Protein AF-A0A931C6Q8-F1 (afdb_monomer_lite)

Structure (mmCIF, N/CA/C/O backbone):
data_AF-A0A931C6Q8-F1
#
_entry.id   AF-A0A931C6Q8-F1
#
loop_
_atom_site.group_PDB
_atom_site.id
_atom_site.type_symbol
_atom_site.label_atom_id
_atom_site.label_alt_id
_atom_site.label_comp_id
_atom_site.label_asym_id
_atom_site.label_entity_id
_atom_site.label_seq_id
_atom_site.pdbx_PDB_ins_code
_atom_site.Cartn_x
_atom_site.Cartn_y
_atom_site.Cartn_z
_atom_site.occupancy
_atom_site.B_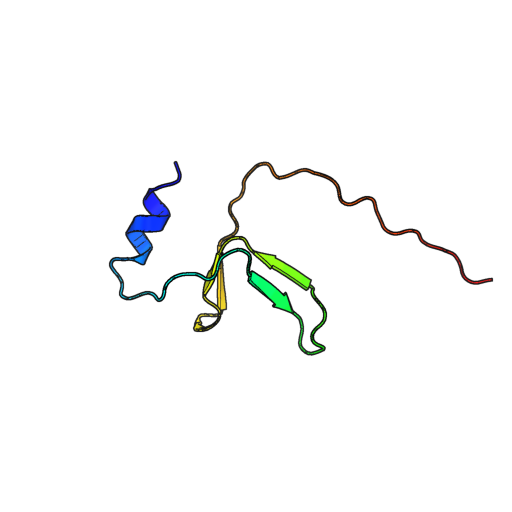iso_or_equiv
_atom_site.auth_seq_id
_atom_site.auth_comp_id
_atom_site.auth_asym_id
_atom_site.auth_atom_id
_atom_site.pdbx_PDB_model_num
ATOM 1 N N . MET A 1 1 ? 17.604 -4.578 1.507 1.00 51.06 1 MET A N 1
ATOM 2 C CA . MET A 1 1 ? 16.917 -5.736 0.893 1.00 51.06 1 MET A CA 1
ATOM 3 C C . MET A 1 1 ? 15.574 -5.266 0.341 1.00 51.06 1 MET A C 1
ATOM 5 O O . MET A 1 1 ? 14.533 -5.759 0.729 1.00 51.06 1 MET A O 1
ATOM 9 N N . GLU A 1 2 ? 15.629 -4.294 -0.572 1.00 51.19 2 GLU A N 1
ATOM 10 C CA . GLU A 1 2 ? 14.479 -3.465 -0.984 1.00 51.19 2 GLU A CA 1
ATOM 11 C C . GLU A 1 2 ? 14.203 -3.575 -2.501 1.00 51.19 2 GLU A C 1
ATOM 13 O O . GLU A 1 2 ? 13.197 -3.106 -3.017 1.00 51.19 2 GLU A O 1
ATOM 18 N N . SER A 1 3 ? 15.095 -4.235 -3.251 1.00 53.41 3 SER A N 1
ATOM 19 C CA . SER A 1 3 ? 15.091 -4.205 -4.722 1.00 53.41 3 SER A CA 1
ATOM 20 C C . SER A 1 3 ? 14.517 -5.462 -5.388 1.00 53.41 3 SER A C 1
ATOM 22 O O . SER A 1 3 ? 14.269 -5.443 -6.589 1.00 53.41 3 SER A O 1
ATOM 24 N N . ARG A 1 4 ? 14.275 -6.555 -4.645 1.00 52.62 4 ARG A N 1
ATOM 25 C CA . ARG A 1 4 ? 13.754 -7.810 -5.231 1.00 52.62 4 ARG A CA 1
ATOM 26 C C . ARG A 1 4 ? 12.238 -7.794 -5.464 1.00 52.62 4 ARG A C 1
ATOM 28 O O . ARG A 1 4 ? 11.794 -8.359 -6.456 1.00 52.62 4 ARG A O 1
ATOM 35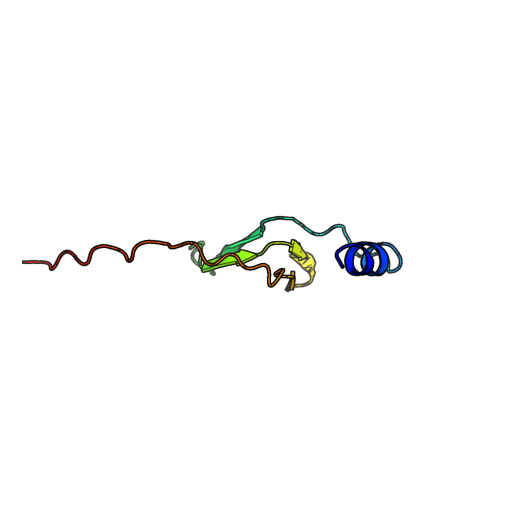 N N . LEU A 1 5 ? 11.460 -7.085 -4.638 1.00 56.62 5 LEU A N 1
ATOM 36 C CA . LEU A 1 5 ? 10.015 -6.924 -4.865 1.00 56.62 5 LEU A CA 1
ATOM 37 C C . LEU A 1 5 ? 9.740 -6.088 -6.127 1.00 56.62 5 LEU A C 1
ATOM 39 O O . LEU A 1 5 ? 8.865 -6.423 -6.919 1.00 56.62 5 LEU A O 1
ATOM 43 N N . ARG A 1 6 ? 10.552 -5.048 -6.366 1.00 56.00 6 ARG A N 1
ATOM 44 C CA . ARG A 1 6 ? 10.420 -4.161 -7.532 1.00 56.00 6 ARG A CA 1
ATOM 45 C C . ARG A 1 6 ? 10.624 -4.886 -8.870 1.00 56.00 6 ARG A C 1
ATOM 47 O O . ARG A 1 6 ? 10.012 -4.486 -9.852 1.00 56.00 6 ARG A O 1
ATOM 54 N N . LEU A 1 7 ? 11.444 -5.942 -8.911 1.00 51.34 7 LEU A N 1
ATOM 55 C CA . LEU A 1 7 ? 11.736 -6.703 -10.136 1.00 51.34 7 LEU A CA 1
ATOM 56 C C . LEU A 1 7 ? 10.739 -7.844 -10.410 1.00 51.34 7 LEU A C 1
ATOM 58 O O . LEU A 1 7 ? 10.469 -8.123 -11.571 1.00 51.34 7 LEU A O 1
ATOM 62 N N . LEU A 1 8 ? 10.120 -8.445 -9.385 1.00 53.53 8 LEU A N 1
ATOM 63 C CA . LEU A 1 8 ? 9.080 -9.474 -9.579 1.00 53.53 8 LEU A CA 1
ATOM 64 C C . LEU A 1 8 ? 7.775 -8.921 -10.184 1.00 53.53 8 LEU A C 1
ATOM 66 O O . LEU A 1 8 ? 7.014 -9.664 -10.795 1.00 53.53 8 LEU A O 1
ATOM 70 N N . LEU A 1 9 ? 7.510 -7.622 -10.024 1.00 53.41 9 LEU A N 1
ATOM 71 C CA . LEU A 1 9 ? 6.263 -6.986 -10.468 1.00 53.41 9 LEU A CA 1
ATOM 72 C C . LEU A 1 9 ? 6.308 -6.469 -11.912 1.00 53.41 9 LEU A C 1
ATOM 74 O O . LEU A 1 9 ? 5.260 -6.355 -12.543 1.00 53.41 9 LEU A O 1
ATOM 78 N N . VAL A 1 10 ? 7.497 -6.183 -12.448 1.00 54.22 10 VAL A N 1
ATOM 79 C CA . VAL A 1 10 ? 7.649 -5.661 -13.818 1.00 54.22 10 VAL A CA 1
ATOM 80 C C . VAL A 1 10 ? 7.504 -6.771 -14.869 1.00 54.22 10 VAL A C 1
ATOM 82 O O . VAL A 1 10 ? 6.968 -6.513 -15.943 1.00 54.22 10 VAL A O 1
ATOM 85 N N . ASP A 1 11 ? 7.887 -8.014 -14.555 1.00 51.25 11 ASP A N 1
ATOM 86 C CA . ASP A 1 11 ? 7.994 -9.099 -15.549 1.00 51.25 11 ASP A CA 1
ATOM 87 C C . ASP A 1 11 ? 6.664 -9.830 -15.854 1.00 51.25 11 ASP A C 1
ATOM 89 O O . ASP A 1 11 ? 6.538 -10.510 -16.867 1.00 51.25 11 ASP A O 1
ATOM 93 N N . ALA A 1 12 ? 5.629 -9.664 -15.019 1.00 58.28 12 ALA A N 1
ATOM 94 C CA . ALA A 1 12 ? 4.365 -10.414 -15.124 1.00 58.28 12 ALA A CA 1
ATOM 95 C C . ALA A 1 12 ? 3.176 -9.614 -15.709 1.00 58.28 12 ALA A C 1
ATOM 97 O O . ALA A 1 12 ? 2.022 -10.032 -15.583 1.00 58.28 12 ALA A O 1
ATOM 98 N N . GLY A 1 13 ? 3.418 -8.441 -16.312 1.00 64.31 13 GLY A N 1
ATOM 99 C CA . GLY A 1 13 ? 2.346 -7.573 -16.828 1.00 64.31 13 GLY A CA 1
ATOM 100 C C . GLY A 1 13 ? 1.433 -7.011 -15.728 1.00 64.31 13 GLY A C 1
ATOM 101 O O . GLY A 1 13 ? 0.252 -6.733 -15.956 1.00 64.31 13 GLY A O 1
ATOM 102 N N . VAL A 1 14 ? 1.949 -6.890 -14.502 1.00 63.91 14 VAL A N 1
ATOM 103 C CA . VAL A 1 14 ? 1.191 -6.340 -13.377 1.00 63.91 14 VAL A CA 1
ATOM 104 C C . VAL A 1 14 ? 1.189 -4.811 -13.500 1.00 63.91 14 VAL A C 1
ATOM 106 O O . VAL A 1 14 ? 2.250 -4.220 -13.699 1.00 63.91 14 VAL A O 1
ATOM 109 N N . PRO A 1 15 ? 0.022 -4.146 -13.386 1.00 71.38 15 PRO A N 1
ATOM 110 C CA . PRO A 1 15 ? -0.043 -2.688 -13.346 1.00 71.38 15 PRO A CA 1
ATOM 111 C C . PRO A 1 15 ? 0.881 -2.122 -12.259 1.00 71.38 15 PRO A C 1
ATOM 113 O O . PRO A 1 15 ? 1.103 -2.796 -11.251 1.00 71.38 15 PRO A O 1
ATOM 116 N N . PRO A 1 16 ? 1.404 -0.897 -12.403 1.00 77.25 16 PRO A N 1
ATOM 117 C CA . PRO A 1 16 ? 2.195 -0.286 -11.342 1.00 77.25 16 PRO A CA 1
ATOM 118 C C . PRO A 1 16 ? 1.361 -0.160 -10.050 1.00 77.25 16 PRO A C 1
ATOM 120 O O . PRO A 1 16 ? 0.170 0.162 -10.130 1.00 77.25 16 PRO A O 1
ATOM 123 N N . PRO A 1 17 ? 1.948 -0.417 -8.863 1.00 84.94 17 PRO A N 1
ATOM 124 C CA . PRO A 1 17 ? 1.256 -0.186 -7.601 1.00 84.94 17 PRO A CA 1
ATOM 125 C C . PRO A 1 17 ? 0.978 1.301 -7.381 1.00 84.94 17 PRO A C 1
ATOM 127 O O . PRO A 1 17 ? 1.742 2.168 -7.808 1.00 84.94 17 PRO A O 1
ATOM 130 N N . VAL A 1 18 ? -0.085 1.580 -6.633 1.00 88.19 18 VAL A N 1
ATOM 131 C CA . VAL A 1 18 ? -0.401 2.901 -6.095 1.00 88.19 18 VAL A CA 1
ATOM 132 C C . VAL A 1 18 ? 0.267 3.035 -4.726 1.00 88.19 18 VAL A C 1
ATOM 134 O O . VAL A 1 18 ? -0.066 2.259 -3.827 1.00 88.19 18 VAL A O 1
ATOM 137 N N . PRO A 1 19 ? 1.203 3.979 -4.538 1.00 89.88 19 PRO A N 1
ATOM 138 C CA . PRO A 1 19 ? 1.828 4.188 -3.246 1.00 89.88 19 PRO A CA 1
ATOM 139 C C . PRO A 1 19 ? 0.878 4.866 -2.263 1.00 89.88 19 PRO A C 1
ATOM 141 O O . PRO A 1 19 ? 0.045 5.682 -2.661 1.00 89.88 19 PRO A O 1
ATOM 144 N N . GLN A 1 20 ? 1.067 4.592 -0.972 1.00 89.69 20 GLN A N 1
ATOM 145 C CA . GLN A 1 20 ? 0.405 5.298 0.121 1.00 89.69 20 GLN A CA 1
ATOM 146 C C . GLN A 1 20 ? -1.137 5.311 -0.004 1.00 89.69 20 GLN A C 1
ATOM 148 O O . GLN A 1 20 ? -1.797 6.317 0.291 1.00 89.69 20 GLN A O 1
ATOM 153 N N . PHE A 1 21 ? -1.703 4.201 -0.476 1.00 90.88 21 PHE A N 1
ATOM 154 C CA . PHE A 1 21 ? -3.109 4.078 -0.839 1.00 90.88 21 PHE A CA 1
ATOM 155 C C . PHE A 1 21 ? -4.005 4.036 0.401 1.00 90.88 21 PHE A C 1
ATOM 157 O O . PHE A 1 21 ? -3.775 3.261 1.328 1.00 90.88 21 PHE A O 1
ATOM 164 N N . GLU A 1 22 ? -5.041 4.871 0.414 1.00 94.25 22 GLU A N 1
ATOM 165 C CA . GLU A 1 22 ? -6.025 4.930 1.492 1.00 94.25 22 GLU A CA 1
ATOM 166 C C . GLU A 1 2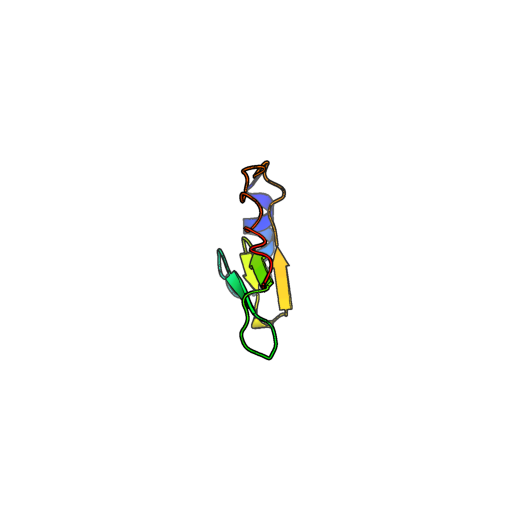2 ? -7.124 3.887 1.287 1.00 94.25 22 GLU A C 1
ATOM 168 O O . GLU A 1 22 ? -7.799 3.867 0.257 1.00 94.25 22 GLU A O 1
ATOM 173 N N . VAL A 1 23 ? -7.346 3.062 2.305 1.00 89.94 23 VAL A N 1
ATOM 174 C CA . VAL A 1 23 ? -8.448 2.105 2.344 1.00 89.94 23 VAL A CA 1
ATOM 175 C C . VAL A 1 23 ? -9.615 2.756 3.074 1.00 89.94 23 VAL A C 1
ATOM 177 O O . VAL A 1 23 ? -9.470 3.222 4.209 1.00 89.94 23 VAL A O 1
ATOM 180 N N . ARG A 1 24 ? -10.771 2.792 2.414 1.00 94.12 24 ARG A N 1
ATOM 181 C CA . ARG A 1 24 ? -12.032 3.300 2.959 1.00 94.12 24 ARG A CA 1
ATOM 182 C C . ARG A 1 24 ? -13.068 2.181 3.008 1.00 94.12 24 ARG A C 1
ATOM 184 O O . ARG A 1 24 ? -13.013 1.278 2.173 1.00 94.12 24 ARG A O 1
ATOM 191 N N . ASP A 1 25 ? -13.958 2.230 3.991 1.00 91.50 25 ASP A N 1
ATOM 192 C CA . ASP A 1 25 ? -15.132 1.355 4.046 1.00 91.50 25 ASP A CA 1
ATOM 193 C C . ASP A 1 25 ? -16.230 1.810 3.063 1.00 91.50 25 ASP A C 1
ATOM 195 O O . ASP A 1 25 ? -16.040 2.741 2.274 1.00 91.50 25 ASP A O 1
ATOM 199 N N . GLU A 1 26 ? -17.367 1.117 3.084 1.00 93.44 26 GLU A N 1
ATOM 200 C CA . GLU A 1 26 ? -18.510 1.364 2.195 1.00 93.44 26 GLU A CA 1
ATOM 201 C C . GLU A 1 26 ? -19.169 2.734 2.436 1.00 93.44 26 GLU A C 1
ATOM 203 O O . GLU A 1 26 ? -19.703 3.328 1.500 1.00 93.44 26 GLU A O 1
ATOM 208 N N . ASP A 1 27 ? -19.050 3.279 3.650 1.00 95.06 27 ASP A N 1
ATOM 209 C CA . ASP A 1 27 ? -19.498 4.624 4.028 1.00 95.06 27 ASP A CA 1
ATOM 210 C C . ASP A 1 27 ? -18.452 5.710 3.693 1.00 95.06 27 ASP A C 1
ATOM 212 O O . ASP A 1 27 ? -18.640 6.897 3.972 1.00 95.06 27 ASP A O 1
ATOM 216 N N . GLY A 1 28 ? -17.325 5.326 3.081 1.00 93.56 28 GLY A N 1
ATOM 217 C CA . GLY A 1 28 ? -16.236 6.224 2.705 1.00 93.56 28 GLY A CA 1
ATOM 218 C C . GLY A 1 28 ? -15.330 6.632 3.871 1.00 93.56 28 GLY A C 1
ATOM 219 O O . GLY A 1 28 ? -14.449 7.486 3.702 1.00 93.56 28 GLY A O 1
ATOM 220 N N . ARG A 1 29 ? -15.493 6.032 5.054 1.00 94.44 29 ARG A N 1
ATOM 221 C CA . ARG A 1 29 ? -14.656 6.312 6.221 1.00 94.44 29 ARG A CA 1
ATOM 222 C C . ARG A 1 29 ? -13.281 5.675 6.035 1.00 94.44 29 ARG A C 1
ATOM 224 O O . ARG A 1 29 ? -13.147 4.514 5.663 1.00 94.44 29 ARG A O 1
ATOM 231 N N . LEU A 1 30 ? -12.232 6.452 6.315 1.00 92.75 30 LEU A N 1
ATOM 232 C CA . LEU A 1 30 ? -10.845 5.987 6.266 1.00 92.75 30 LEU A CA 1
ATOM 233 C C . LEU A 1 30 ? -10.599 4.940 7.359 1.00 92.75 30 LEU A C 1
ATOM 235 O O . LEU A 1 30 ? -10.700 5.251 8.548 1.00 92.75 30 LEU A O 1
ATOM 239 N N . ILE A 1 31 ? -10.230 3.728 6.946 1.00 93.56 31 ILE A N 1
ATOM 240 C CA . ILE A 1 31 ? -9.930 2.612 7.851 1.00 93.56 31 ILE A CA 1
ATOM 241 C C . ILE A 1 31 ? -8.438 2.267 7.902 1.00 93.56 31 ILE A C 1
ATOM 243 O O . ILE A 1 31 ? -7.990 1.674 8.878 1.00 93.56 31 ILE A O 1
ATOM 247 N N . GLY A 1 32 ? -7.646 2.685 6.910 1.00 90.44 32 GLY A N 1
ATOM 248 C CA . GLY A 1 32 ? -6.203 2.453 6.906 1.00 90.44 32 GLY A CA 1
ATOM 249 C C . GLY A 1 32 ? -5.492 3.073 5.709 1.00 90.44 32 GLY A C 1
ATOM 250 O O . GLY A 1 32 ? -6.124 3.614 4.801 1.00 90.44 32 GLY A O 1
ATOM 251 N N . ARG A 1 33 ? -4.162 2.995 5.709 1.00 91.75 33 ARG A N 1
ATOM 252 C CA . ARG A 1 33 ? -3.316 3.419 4.592 1.00 91.75 33 ARG A CA 1
ATOM 253 C C . ARG A 1 33 ? -2.174 2.426 4.435 1.00 91.75 33 ARG A C 1
ATOM 255 O O . ARG A 1 33 ? -1.468 2.191 5.406 1.00 91.75 33 ARG A O 1
ATOM 262 N N . VAL A 1 34 ? -2.003 1.903 3.228 1.00 87.94 34 VAL A N 1
ATOM 263 C CA . VAL A 1 34 ? -0.988 0.893 2.897 1.00 87.94 34 VAL A CA 1
ATOM 264 C C . VAL A 1 34 ? 0.127 1.514 2.056 1.00 87.94 34 VAL A C 1
ATOM 266 O O . VAL A 1 34 ? -0.129 2.429 1.267 1.00 87.94 34 VAL A O 1
ATOM 269 N N . ASP A 1 35 ? 1.361 1.026 2.188 1.00 86.88 35 ASP A N 1
ATOM 270 C CA . ASP A 1 35 ? 2.512 1.594 1.469 1.00 86.88 35 ASP A CA 1
ATOM 271 C C . ASP A 1 35 ? 2.405 1.431 -0.045 1.00 86.88 35 ASP A C 1
ATOM 273 O O . ASP A 1 35 ? 2.744 2.355 -0.783 1.00 86.88 35 ASP A O 1
ATOM 277 N N . LEU A 1 36 ? 1.915 0.282 -0.514 1.00 89.50 36 LEU A N 1
ATOM 278 C CA . LEU A 1 36 ? 1.696 -0.018 -1.928 1.00 89.50 36 LEU A CA 1
ATOM 279 C C . LEU A 1 36 ? 0.402 -0.824 -2.100 1.00 89.50 36 LEU A C 1
ATOM 281 O O . LEU A 1 36 ? 0.171 -1.796 -1.386 1.00 89.50 36 LEU A O 1
ATOM 285 N N . ALA A 1 37 ? -0.429 -0.468 -3.080 1.00 89.69 37 ALA A N 1
ATOM 286 C CA . ALA A 1 37 ? -1.660 -1.193 -3.397 1.00 89.69 37 ALA A CA 1
ATOM 287 C C . ALA A 1 37 ? -1.845 -1.449 -4.894 1.00 89.69 37 ALA A C 1
ATOM 289 O O . ALA A 1 37 ? -1.482 -0.634 -5.736 1.00 89.69 37 ALA A O 1
ATOM 290 N N . TRP A 1 38 ? -2.537 -2.538 -5.214 1.00 88.69 38 TRP A N 1
ATOM 291 C CA . TRP A 1 38 ? -3.153 -2.805 -6.512 1.00 88.69 38 TRP A CA 1
ATOM 292 C C . TRP A 1 38 ? -4.672 -2.845 -6.339 1.00 88.69 38 TRP A C 1
ATOM 294 O O . TRP A 1 38 ? -5.233 -3.932 -6.163 1.00 88.69 38 TRP A O 1
ATOM 304 N N . PRO A 1 39 ? -5.370 -1.694 -6.408 1.00 83.81 39 PRO A N 1
ATOM 305 C CA . PRO A 1 39 ? -6.805 -1.627 -6.123 1.00 83.81 39 PRO A CA 1
ATOM 306 C C . PRO A 1 39 ? -7.629 -2.557 -7.017 1.00 83.81 39 PRO A C 1
ATOM 308 O O . PRO A 1 39 ? -8.478 -3.298 -6.528 1.00 83.81 39 PRO A O 1
ATOM 311 N N . ALA A 1 40 ? -7.290 -2.619 -8.309 1.00 82.69 40 ALA A N 1
ATOM 312 C CA . ALA A 1 40 ? -7.949 -3.493 -9.282 1.00 82.69 40 ALA A CA 1
ATOM 313 C C . ALA A 1 40 ? -7.836 -4.993 -8.950 1.00 82.69 40 ALA A C 1
ATOM 315 O O . ALA A 1 40 ? -8.620 -5.794 -9.449 1.00 82.69 40 ALA A O 1
ATOM 316 N N . ARG A 1 41 ? -6.860 -5.385 -8.124 1.00 81.38 41 ARG A N 1
ATOM 317 C CA . ARG A 1 41 ? -6.630 -6.776 -7.709 1.00 81.38 41 ARG A CA 1
ATOM 318 C C . ARG A 1 41 ? -6.923 -7.011 -6.228 1.00 81.38 41 ARG A C 1
ATOM 320 O O . ARG A 1 41 ? -6.800 -8.142 -5.777 1.00 81.38 41 ARG A O 1
ATOM 327 N N . ARG A 1 42 ? -7.312 -5.968 -5.481 1.00 83.50 42 ARG A N 1
ATOM 328 C CA . ARG A 1 42 ? -7.534 -5.999 -4.022 1.00 83.50 42 ARG A CA 1
ATOM 329 C C . ARG A 1 42 ? -6.331 -6.556 -3.245 1.00 83.50 42 ARG A C 1
ATOM 331 O O . ARG A 1 42 ? -6.497 -7.247 -2.247 1.00 83.50 42 ARG A O 1
ATOM 338 N N . VAL A 1 43 ? -5.122 -6.253 -3.719 1.00 84.62 43 VAL A N 1
ATOM 339 C CA . VAL A 1 43 ? -3.857 -6.638 -3.076 1.00 84.62 43 VAL A CA 1
ATOM 340 C C . VAL A 1 43 ? -3.188 -5.389 -2.518 1.00 84.62 43 VAL A C 1
ATOM 342 O O . VAL A 1 43 ? -3.142 -4.364 -3.197 1.00 84.62 43 VAL A O 1
ATOM 345 N N . ALA A 1 44 ? -2.638 -5.487 -1.312 1.00 85.12 44 ALA A N 1
ATOM 346 C CA . ALA A 1 44 ? -1.795 -4.466 -0.706 1.00 85.12 44 ALA A CA 1
ATOM 347 C C . ALA A 1 44 ? -0.490 -5.090 -0.206 1.00 85.12 44 ALA A C 1
ATOM 349 O O . ALA A 1 44 ? -0.451 -6.269 0.146 1.00 85.12 44 ALA A O 1
ATOM 350 N N . HIS A 1 45 ? 0.573 -4.297 -0.205 1.00 82.50 45 HIS A N 1
ATOM 351 C CA . HIS A 1 45 ? 1.860 -4.640 0.371 1.00 82.50 45 HIS A CA 1
ATOM 352 C C . HIS A 1 45 ? 2.229 -3.547 1.369 1.00 82.50 45 HIS A C 1
ATOM 354 O O . HIS A 1 45 ? 2.378 -2.383 0.993 1.00 82.50 45 HIS A O 1
ATOM 360 N N . GLU A 1 46 ? 2.349 -3.934 2.632 1.00 79.06 46 GLU A N 1
ATOM 361 C CA . GLU A 1 46 ? 2.877 -3.086 3.693 1.00 79.06 46 GLU A CA 1
ATOM 362 C C . GLU A 1 46 ? 4.325 -3.487 3.922 1.00 79.06 46 GLU A C 1
ATOM 364 O O . GLU A 1 46 ? 4.642 -4.676 4.023 1.00 79.06 46 GLU A O 1
ATOM 369 N N . TYR A 1 47 ? 5.216 -2.503 3.940 1.00 75.88 47 TYR A N 1
ATOM 370 C CA . TYR A 1 47 ? 6.588 -2.780 4.312 1.00 75.88 47 TYR A CA 1
ATOM 371 C C . TYR A 1 47 ? 6.625 -2.820 5.839 1.00 75.88 47 TYR A C 1
ATOM 373 O O . TYR A 1 47 ? 6.295 -1.827 6.483 1.00 75.88 47 TYR A O 1
ATOM 381 N N . GLU A 1 48 ? 7.031 -3.943 6.436 1.00 63.53 48 GLU A N 1
ATOM 382 C CA . GLU A 1 48 ? 7.282 -4.037 7.882 1.00 63.53 48 GLU A CA 1
ATOM 383 C C . GLU A 1 48 ? 8.591 -3.291 8.215 1.00 63.53 48 GLU A C 1
ATOM 385 O O . GLU A 1 48 ? 9.615 -3.860 8.582 1.00 63.53 48 GLU A O 1
ATOM 390 N N . GLY A 1 49 ? 8.601 -1.987 7.949 1.00 55.19 49 GLY A N 1
ATOM 391 C CA . GLY A 1 49 ? 9.612 -1.063 8.424 1.00 55.19 49 GLY A CA 1
ATOM 392 C C . GLY A 1 49 ? 9.212 -0.602 9.815 1.00 55.19 49 GLY A C 1
ATOM 393 O O . GLY A 1 49 ? 8.033 -0.382 10.067 1.00 55.19 49 GLY A O 1
ATOM 394 N N . ASP A 1 50 ? 10.196 -0.456 10.695 1.00 53.56 50 ASP A N 1
ATOM 395 C CA . ASP A 1 50 ? 10.152 0.025 12.083 1.00 53.56 50 ASP A CA 1
ATOM 396 C C . ASP A 1 50 ? 9.471 1.416 12.244 1.00 53.56 50 ASP A C 1
ATOM 398 O O . ASP A 1 50 ? 10.058 2.400 12.684 1.00 53.56 50 ASP A O 1
ATOM 402 N N . HIS A 1 51 ? 8.210 1.557 11.838 1.00 52.00 51 HIS A N 1
ATOM 403 C CA . HIS A 1 51 ? 7.402 2.769 11.944 1.00 52.00 51 HIS A CA 1
ATOM 404 C C . HIS A 1 51 ? 6.532 2.696 13.199 1.00 52.00 51 HIS A C 1
ATOM 406 O O . HIS A 1 51 ? 5.321 2.910 13.193 1.00 52.00 51 HIS A O 1
ATOM 412 N N . HIS A 1 52 ? 7.197 2.450 14.328 1.00 58.38 52 HIS A N 1
ATOM 413 C CA . HIS A 1 52 ? 6.664 2.769 15.641 1.00 58.38 52 HIS A CA 1
ATOM 414 C C . HIS A 1 52 ? 6.850 4.273 15.898 1.00 58.38 52 HIS A C 1
ATOM 416 O O . HIS A 1 52 ? 7.813 4.706 16.531 1.00 58.38 52 HIS A O 1
ATOM 422 N N . ARG A 1 53 ? 5.931 5.118 15.415 1.00 49.38 53 ARG A N 1
ATOM 423 C CA . ARG A 1 53 ? 5.796 6.477 15.965 1.00 49.38 53 ARG A CA 1
ATOM 424 C C . ARG A 1 53 ? 4.338 6.919 16.044 1.00 49.38 53 ARG A C 1
ATOM 426 O O . ARG A 1 53 ? 3.810 7.597 15.173 1.00 49.38 53 ARG A O 1
ATOM 433 N N . SER A 1 54 ? 3.735 6.506 17.156 1.00 46.19 54 SER A N 1
ATOM 434 C CA . SER A 1 54 ? 2.868 7.307 18.027 1.00 46.19 54 SER A CA 1
ATOM 435 C C . SER A 1 54 ? 1.788 8.157 17.349 1.00 46.19 54 SER A C 1
ATOM 437 O O . SER A 1 54 ? 1.998 9.331 17.051 1.00 46.19 54 SER A O 1
ATOM 439 N N . ARG A 1 55 ? 0.566 7.621 17.256 1.00 44.09 55 ARG A N 1
ATOM 440 C CA . ARG A 1 55 ? -0.628 8.471 17.383 1.00 44.09 55 ARG A CA 1
ATOM 441 C C . ARG A 1 55 ? -0.961 8.583 18.876 1.00 44.09 55 ARG A C 1
ATOM 443 O O . ARG A 1 55 ? -1.178 7.539 19.489 1.00 44.09 55 ARG A O 1
ATOM 450 N N . PRO A 1 56 ? -1.001 9.781 19.488 1.00 49.03 56 PRO A N 1
ATOM 451 C CA . PRO A 1 56 ? -1.603 9.915 20.805 1.00 49.03 56 PRO A CA 1
ATOM 452 C C . PRO A 1 56 ? -3.091 9.573 20.690 1.00 49.03 56 PRO A C 1
ATOM 454 O O . PRO A 1 56 ? -3.798 10.061 19.806 1.00 49.03 56 PRO A O 1
ATOM 457 N N . SER A 1 57 ? -3.521 8.670 21.564 1.00 44.44 57 SER A N 1
ATOM 458 C CA . SER A 1 57 ? -4.899 8.241 21.756 1.00 44.44 57 SER A CA 1
ATOM 459 C C . SER A 1 57 ? -5.836 9.440 21.889 1.00 44.44 57 SER A C 1
ATOM 461 O O . SER A 1 57 ? -5.606 10.335 22.703 1.00 44.44 57 SER A O 1
ATOM 463 N N . SER A 1 58 ? -6.890 9.421 21.080 1.00 46.38 58 SER A N 1
ATOM 464 C CA . SER A 1 58 ? -8.011 10.351 21.079 1.00 46.38 58 SER A CA 1
ATOM 465 C C . SER A 1 58 ? -8.540 10.637 22.487 1.00 46.38 58 SER A C 1
ATOM 467 O O . SER A 1 58 ? -8.753 9.718 23.278 1.00 46.38 58 SER A O 1
ATOM 469 N N . GLY A 1 59 ? -8.787 11.915 22.778 1.00 48.22 59 GLY A N 1
ATOM 470 C CA . GLY A 1 59 ? -9.486 12.343 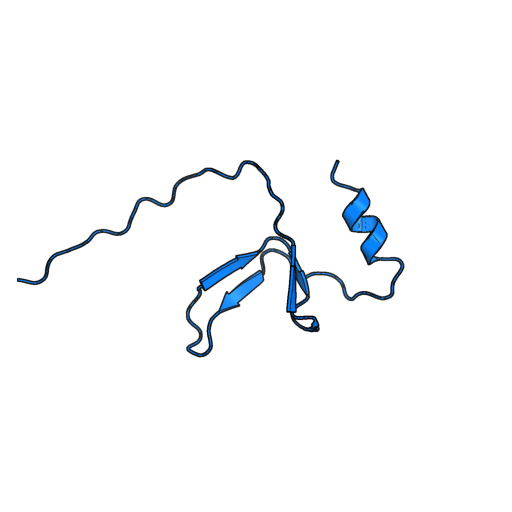23.982 1.00 48.22 59 GLY A CA 1
ATOM 471 C C . GLY A 1 59 ? -10.896 11.756 24.032 1.00 48.22 59 GLY A C 1
ATOM 472 O O . GLY A 1 59 ? -11.714 12.003 23.148 1.00 48.22 59 GLY A O 1
ATOM 473 N N . VAL A 1 60 ? -11.173 10.990 25.084 1.00 56.16 60 VAL A N 1
ATOM 474 C CA . VAL A 1 60 ? -12.533 10.766 25.573 1.00 56.16 60 VAL A CA 1
ATOM 475 C C . VAL A 1 60 ? -12.920 12.024 26.349 1.00 56.16 60 VAL A C 1
ATOM 477 O O . VAL A 1 60 ? -12.389 12.297 27.423 1.00 56.16 60 VAL A O 1
ATOM 480 N N . THR A 1 61 ? -13.818 12.828 25.786 1.00 50.12 61 THR A N 1
ATOM 481 C CA . THR A 1 61 ? -14.593 13.800 26.560 1.00 50.12 61 THR A CA 1
ATOM 482 C C . THR A 1 61 ? -15.929 13.139 26.862 1.00 50.12 61 THR A C 1
ATOM 484 O O . THR A 1 61 ? -16.737 12.916 25.965 1.00 50.12 61 THR A O 1
ATOM 487 N N . SER A 1 62 ? -16.107 12.761 28.129 1.00 45.41 62 SER A N 1
ATOM 488 C CA . SER A 1 62 ? -17.379 12.312 28.691 1.00 45.41 62 SER A CA 1
ATOM 489 C C . SER A 1 62 ? -18.448 13.372 28.439 1.00 45.41 62 SER A C 1
ATOM 491 O O . SER A 1 62 ? -18.250 14.538 28.780 1.00 45.41 62 SER A O 1
ATOM 493 N N . ALA A 1 63 ? -19.568 12.949 27.853 1.00 47.06 63 ALA A N 1
ATOM 494 C CA . ALA A 1 63 ? -20.818 13.694 27.883 1.00 47.06 63 ALA A CA 1
ATOM 495 C C . ALA A 1 63 ? -21.292 13.844 29.343 1.00 47.06 63 ALA A C 1
ATOM 497 O O . ALA A 1 63 ? -20.901 13.039 30.197 1.00 47.06 63 ALA A O 1
ATOM 498 N N . GLY A 1 64 ? -22.027 14.930 29.598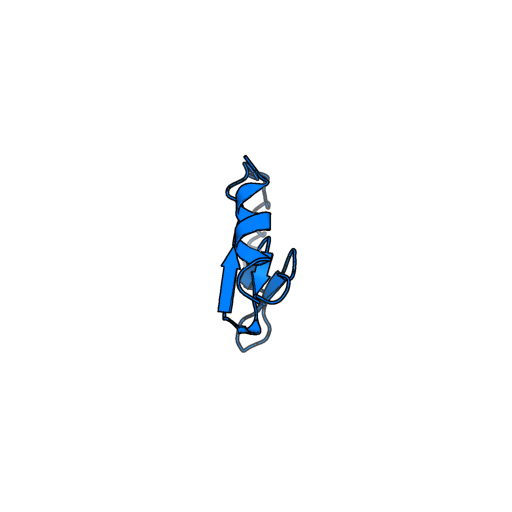 1.00 46.34 64 GLY A N 1
ATOM 499 C CA . GLY A 1 64 ? -22.485 15.367 30.921 1.00 46.34 64 GLY A CA 1
ATOM 500 C C . GLY A 1 64 ? -23.681 14.617 31.483 1.00 46.34 64 GLY A C 1
ATOM 501 O O . GLY A 1 64 ? -23.949 13.480 31.042 1.00 46.34 64 GLY A O 1
#

Radius of gyration: 16.72 Å; chains: 1; bounding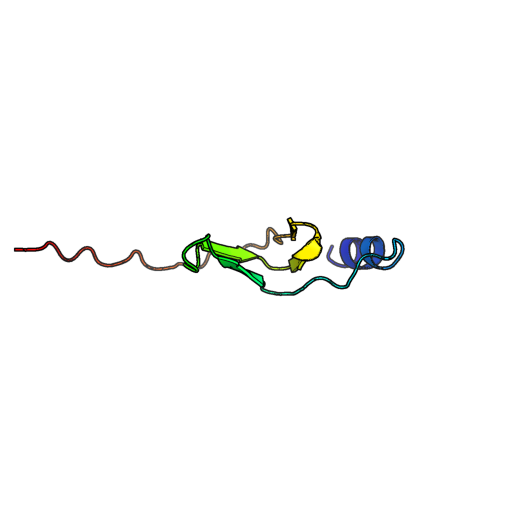 box: 39×26×48 Å

pLDDT: mean 70.55, std 18.4, range [44.09, 95.06]

Sequence (64 aa):
MESRLRLLLVDAGVPPPVPQFEVRDEDGRLIGRVDLAWPARRVAHEYEGDHHRSRPSSGVTSAG

Foldseek 3Di:
DPCPVVVVQPPPPHPFWDAQDFDADPVRHTPDTAGTDDVVVRDGDHDPDPPPDDDDDDDDDDDD

Organism: NCBI:txid2792083

Secondary structure (DSSP, 8-state):
--SHHHHHTTTTTPPPPEEEEEEE-TT--EEEEEEEEEGGGTEEE---------PPP-------